Protein AF-A0A1E5L217-F1 (afdb_monomer)

Mean predicted aligned error: 4.2 Å

Radius of gyration: 14.51 Å; Cα contacts (8 Å, |Δi|>4): 131; chains: 1; bounding box: 34×30×38 Å

Foldseek 3Di:
DLLQQLLVLLQVLLVVLVVCVVVVNPDVVVNQVSLVSNLVSLVVSLVVCVVVVNDDPLLSVLSVLLSVVSVPQDHAPDPVGDDCDPVSNVVSVVLSVLCVVLQRYPPTDGDPDSVSSSVSSVSSSPPD

Secondary structure (DSSP, 8-state):
-HHHHHHHHHHHHHHHHHHHHHTTTS-THHHHHHHHHHHHHHHHHHHHHHHTT-S-HHHHHHHHHHHHHHTTS----SSSPPPP-HHHHHHHHHHHHHHHHTT-STTSPPP-SHHHHHHHHHHHHH--

Structure (mmCIF, N/CA/C/O backbone):
data_AF-A0A1E5L217-F1
#
_entry.id   AF-A0A1E5L217-F1
#
loop_
_atom_site.group_PDB
_atom_site.id
_atom_site.type_symbol
_atom_site.label_atom_id
_atom_site.label_alt_id
_atom_site.label_comp_id
_atom_site.label_asym_id
_atom_site.label_entity_id
_atom_site.label_seq_id
_atom_site.pdbx_PDB_ins_code
_atom_site.Cartn_x
_atom_site.Cartn_y
_atom_site.Cartn_z
_atom_site.occupancy
_atom_site.B_iso_or_equiv
_atom_site.auth_seq_id
_atom_site.auth_comp_id
_atom_site.auth_asym_id
_atom_site.auth_atom_id
_atom_site.pdbx_PDB_model_num
ATOM 1 N N . MET A 1 1 ? -16.710 4.720 3.978 1.00 71.88 1 MET A N 1
ATOM 2 C CA . MET A 1 1 ? -16.122 5.874 3.260 1.00 71.88 1 MET A CA 1
ATOM 3 C C . MET A 1 1 ? -14.606 5.923 3.445 1.00 71.88 1 MET A C 1
ATOM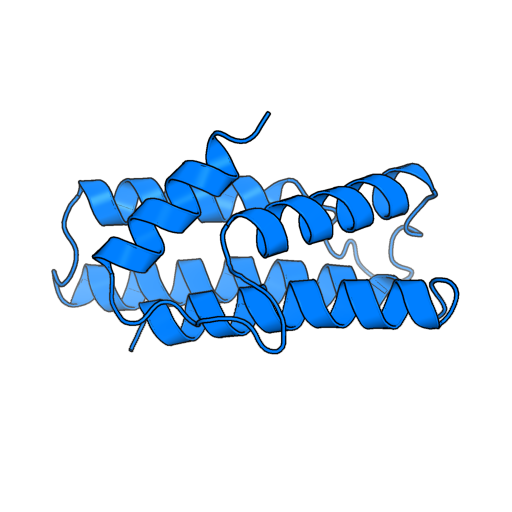 5 O O . MET A 1 1 ? -13.920 5.777 2.448 1.00 71.88 1 MET A O 1
ATOM 9 N N . GLY A 1 2 ? -14.071 6.016 4.674 1.00 86.81 2 GLY A N 1
ATOM 10 C CA . GLY A 1 2 ? -12.612 6.012 4.922 1.00 86.81 2 GLY A CA 1
ATOM 11 C C . GLY A 1 2 ? -11.873 4.764 4.414 1.00 86.81 2 GLY A C 1
ATOM 12 O O . GLY A 1 2 ? -10.926 4.880 3.646 1.00 86.81 2 GLY A O 1
ATOM 13 N N . PHE A 1 3 ? -12.373 3.561 4.724 1.00 90.06 3 PHE A N 1
ATOM 14 C CA . PHE A 1 3 ? -11.738 2.317 4.262 1.00 90.06 3 PHE A CA 1
ATOM 15 C C . PHE A 1 3 ? -11.630 2.188 2.729 1.00 90.06 3 PHE A C 1
ATOM 17 O O . PHE A 1 3 ? -10.673 1.606 2.217 1.00 90.06 3 PHE A O 1
ATOM 24 N N . GLN A 1 4 ? -12.587 2.756 1.985 1.00 91.56 4 GLN A N 1
ATOM 25 C CA . GLN A 1 4 ? -12.571 2.755 0.518 1.00 91.56 4 GLN A CA 1
ATOM 26 C C . GLN A 1 4 ? -11.489 3.687 -0.018 1.00 91.56 4 GLN A C 1
ATOM 28 O O . GLN A 1 4 ? -10.831 3.339 -0.992 1.00 91.56 4 GLN A O 1
ATOM 33 N N . LEU A 1 5 ? -11.292 4.848 0.617 1.00 93.81 5 LEU A N 1
ATOM 34 C CA . LEU A 1 5 ? -10.241 5.790 0.242 1.00 93.81 5 LEU A CA 1
ATOM 35 C C . LEU A 1 5 ? -8.863 5.126 0.368 1.00 93.81 5 LEU A C 1
ATOM 37 O O . LEU A 1 5 ? -8.121 5.092 -0.608 1.00 93.81 5 LEU A O 1
ATOM 41 N N . ILE A 1 6 ? -8.589 4.506 1.520 1.00 95.56 6 ILE A N 1
ATOM 42 C CA . ILE A 1 6 ? -7.332 3.785 1.771 1.00 95.56 6 ILE A CA 1
ATOM 43 C C . ILE A 1 6 ? -7.149 2.642 0.764 1.00 95.56 6 ILE A C 1
ATOM 45 O O . ILE A 1 6 ? -6.122 2.557 0.094 1.00 95.56 6 ILE A O 1
ATOM 49 N N . SER A 1 7 ? -8.165 1.786 0.606 1.00 94.44 7 SER A N 1
ATOM 50 C CA . SER A 1 7 ? -8.087 0.634 -0.306 1.00 94.44 7 SER A CA 1
ATOM 51 C C . SER A 1 7 ? -7.843 1.063 -1.754 1.00 94.44 7 SER A C 1
ATOM 53 O O . SER A 1 7 ? -7.058 0.436 -2.462 1.00 94.44 7 SER A O 1
ATOM 55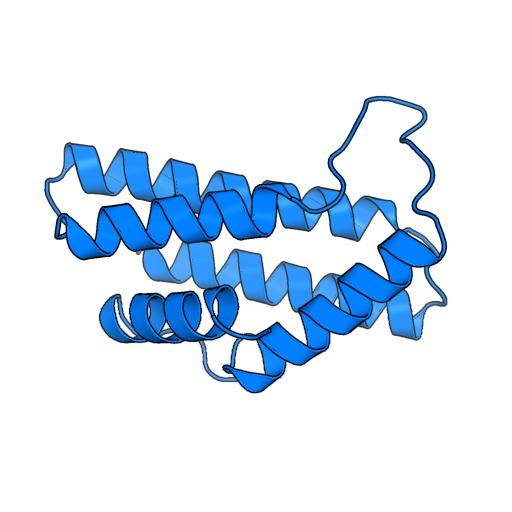 N N . ASN A 1 8 ? -8.483 2.148 -2.197 1.00 94.06 8 ASN A N 1
ATOM 56 C CA . ASN A 1 8 ? -8.299 2.680 -3.543 1.00 94.06 8 ASN A CA 1
ATOM 57 C C . ASN A 1 8 ? -6.884 3.222 -3.753 1.00 94.06 8 ASN A C 1
ATOM 59 O O . ASN A 1 8 ? -6.296 2.930 -4.793 1.00 94.06 8 ASN A O 1
ATOM 63 N N . SER A 1 9 ? -6.323 3.963 -2.792 1.00 96.31 9 SER A N 1
ATOM 64 C CA . SER A 1 9 ? -4.939 4.443 -2.887 1.00 96.31 9 SER A CA 1
ATOM 65 C C . SER A 1 9 ? -3.944 3.281 -2.958 1.00 96.31 9 SER A C 1
ATOM 67 O O . SER A 1 9 ? -3.056 3.290 -3.808 1.00 96.31 9 SER A O 1
ATOM 69 N N . ILE A 1 10 ? -4.134 2.230 -2.149 1.00 96.81 10 ILE A N 1
ATOM 70 C CA . ILE A 1 10 ? -3.265 1.038 -2.168 1.00 96.81 10 ILE A CA 1
ATOM 71 C C . ILE A 1 10 ? -3.351 0.310 -3.518 1.00 96.81 10 ILE A C 1
ATOM 73 O O . ILE A 1 10 ? -2.333 -0.098 -4.075 1.00 96.81 10 ILE A O 1
ATOM 77 N N . ILE A 1 11 ? -4.554 0.168 -4.080 1.00 95.81 11 ILE A N 1
ATOM 78 C CA . ILE A 1 11 ? -4.750 -0.484 -5.383 1.00 95.81 11 ILE A CA 1
ATOM 79 C C . ILE A 1 11 ? -4.149 0.348 -6.520 1.00 95.81 11 ILE A C 1
ATOM 81 O O . ILE A 1 11 ? -3.573 -0.215 -7.451 1.00 95.81 11 ILE A O 1
ATOM 85 N N . GLN A 1 12 ? -4.234 1.679 -6.446 1.00 96.38 12 GLN A N 1
ATOM 86 C CA . GLN A 1 12 ? -3.544 2.549 -7.397 1.00 96.38 12 GLN A CA 1
ATOM 87 C C . GLN A 1 12 ? -2.023 2.402 -7.291 1.00 96.38 12 GLN A C 1
ATOM 89 O O . GLN A 1 12 ? -1.365 2.341 -8.324 1.00 96.38 12 GLN A O 1
ATOM 94 N N . LEU A 1 13 ? -1.467 2.291 -6.081 1.00 97.12 13 LEU A N 1
ATOM 95 C CA . LEU A 1 13 ? -0.041 2.029 -5.878 1.00 97.12 13 LEU A CA 1
ATOM 96 C C . LEU A 1 13 ? 0.386 0.690 -6.501 1.00 97.12 13 LEU A C 1
ATOM 98 O O . LEU A 1 13 ? 1.311 0.670 -7.312 1.00 97.12 13 LEU A O 1
ATOM 102 N N . GLU A 1 14 ? -0.311 -0.412 -6.197 1.00 97.06 14 GLU A N 1
ATOM 103 C CA . GLU A 1 14 ? -0.051 -1.735 -6.803 1.00 97.06 14 GLU A CA 1
ATOM 104 C C . GLU A 1 14 ? -0.069 -1.665 -8.332 1.00 97.06 14 GLU A C 1
ATOM 106 O O . GLU A 1 14 ? 0.800 -2.218 -9.016 1.00 97.06 14 GLU A O 1
ATOM 111 N N . GLY A 1 15 ? -1.046 -0.933 -8.855 1.00 96.88 15 GLY A N 1
ATOM 112 C CA . GLY A 1 15 ? -1.235 -0.721 -10.269 1.00 96.88 15 GLY A CA 1
ATOM 113 C C . GLY A 1 15 ? -0.133 0.090 -10.943 1.00 96.88 15 GLY A C 1
ATOM 114 O O . GLY A 1 15 ? 0.318 -0.266 -12.032 1.00 96.88 15 GLY A O 1
ATOM 115 N N . THR A 1 16 ? 0.338 1.152 -10.294 1.00 97.00 16 THR A N 1
ATOM 116 C CA . THR A 1 16 ? 1.458 1.962 -10.783 1.00 97.00 16 THR A CA 1
ATOM 117 C C . THR A 1 16 ? 2.755 1.164 -10.780 1.00 97.00 16 THR A C 1
ATOM 119 O O . THR A 1 16 ? 3.508 1.242 -11.749 1.00 97.00 16 THR A O 1
ATOM 122 N N . VAL A 1 17 ? 2.994 0.329 -9.760 1.00 97.12 17 VAL A N 1
ATOM 123 C CA . VAL A 1 17 ? 4.150 -0.581 -9.761 1.00 97.12 17 VAL A CA 1
ATOM 124 C C . VAL A 1 17 ? 4.064 -1.560 -10.931 1.00 97.12 17 VAL A C 1
ATOM 126 O O . VAL A 1 17 ? 5.047 -1.740 -11.644 1.00 97.12 17 VAL A O 1
ATOM 129 N N . MET A 1 18 ? 2.892 -2.158 -11.180 1.00 97.25 18 MET A N 1
ATOM 130 C CA . MET A 1 18 ? 2.686 -3.032 -12.344 1.00 97.25 18 MET A CA 1
ATOM 131 C C . MET A 1 18 ? 3.014 -2.310 -13.656 1.00 97.25 18 MET A C 1
ATOM 133 O O . MET A 1 18 ? 3.768 -2.828 -14.473 1.00 97.25 18 MET A O 1
ATOM 137 N N . PHE A 1 19 ? 2.500 -1.090 -13.825 1.00 97.06 19 PHE A N 1
ATOM 138 C CA . PHE A 1 19 ? 2.761 -0.285 -15.011 1.00 97.06 19 PHE A CA 1
ATOM 139 C C . PHE A 1 19 ? 4.254 0.023 -15.188 1.00 97.06 19 PHE A C 1
ATOM 141 O O . PHE A 1 19 ? 4.758 -0.065 -16.306 1.00 97.06 19 PHE A O 1
ATOM 148 N N . GLN A 1 20 ? 4.979 0.351 -14.113 1.00 96.12 20 GLN A N 1
ATOM 149 C CA . GLN A 1 20 ? 6.423 0.579 -14.196 1.00 96.12 20 GLN A CA 1
ATOM 150 C C . GLN A 1 20 ? 7.186 -0.697 -14.559 1.00 96.12 20 GLN A C 1
ATOM 152 O O . GLN A 1 20 ? 8.073 -0.628 -15.404 1.00 96.12 20 GLN A O 1
ATOM 157 N N . ILE A 1 21 ? 6.813 -1.859 -14.013 1.00 96.12 21 ILE A N 1
ATOM 158 C CA . ILE A 1 21 ? 7.409 -3.149 -14.403 1.00 96.12 21 ILE A CA 1
ATOM 159 C C . ILE A 1 21 ? 7.241 -3.384 -15.912 1.00 96.12 21 ILE A C 1
ATOM 161 O O . ILE A 1 21 ? 8.226 -3.646 -16.601 1.00 96.12 21 ILE A O 1
ATOM 165 N N . ASP A 1 22 ? 6.024 -3.220 -16.439 1.00 97.50 22 ASP A N 1
ATOM 166 C CA . ASP A 1 22 ? 5.717 -3.454 -17.858 1.00 97.50 22 ASP A CA 1
ATOM 167 C C . ASP A 1 22 ? 6.418 -2.456 -18.802 1.00 97.50 22 ASP A C 1
ATOM 169 O O . ASP A 1 22 ? 6.600 -2.734 -19.988 1.00 97.50 22 ASP A O 1
ATOM 173 N N . ASN A 1 23 ? 6.834 -1.298 -18.279 1.00 96.94 23 ASN A N 1
ATOM 174 C CA . ASN A 1 23 ? 7.480 -0.219 -19.030 1.00 96.94 23 ASN A CA 1
ATOM 175 C C . ASN A 1 23 ? 8.951 -0.003 -18.633 1.00 96.94 23 ASN A C 1
ATOM 177 O O . ASN A 1 23 ? 9.488 1.083 -18.855 1.00 96.94 23 ASN A O 1
ATOM 181 N N . ASN A 1 24 ? 9.612 -1.018 -18.064 1.00 94.75 24 ASN A N 1
ATOM 182 C CA . ASN A 1 24 ? 11.028 -0.976 -17.671 1.00 94.75 24 ASN A CA 1
ATOM 183 C C . ASN A 1 24 ? 11.391 0.242 -16.800 1.00 94.75 24 ASN A C 1
ATOM 185 O O . ASN A 1 24 ? 12.419 0.880 -17.017 1.00 94.75 24 ASN A O 1
ATOM 189 N N . TRP A 1 25 ? 10.530 0.578 -15.838 1.00 92.81 25 TRP A N 1
ATOM 190 C CA . TRP A 1 25 ? 10.739 1.658 -14.872 1.00 92.81 25 TRP A CA 1
ATOM 191 C C . TRP A 1 25 ? 11.014 3.021 -15.526 1.00 92.81 25 TRP A C 1
ATOM 193 O O . TRP A 1 25 ? 11.851 3.791 -15.067 1.00 92.81 25 TRP A O 1
ATOM 203 N N . PHE A 1 26 ? 10.294 3.340 -16.608 1.00 90.94 26 PHE A N 1
ATOM 204 C CA . PHE A 1 26 ? 10.456 4.597 -17.347 1.00 90.94 26 PHE A CA 1
ATOM 205 C C . PHE A 1 26 ? 10.203 5.862 -16.502 1.00 90.94 26 PHE A C 1
ATOM 207 O O . PHE A 1 26 ? 10.824 6.896 -16.745 1.00 90.94 26 PHE A O 1
ATOM 214 N N . ASN A 1 27 ? 9.295 5.807 -15.520 1.00 89.81 27 ASN A N 1
ATOM 215 C CA . ASN A 1 27 ? 9.037 6.912 -14.591 1.00 89.81 27 ASN A CA 1
ATOM 216 C C . ASN A 1 27 ? 8.865 6.405 -13.144 1.00 89.81 27 ASN A C 1
ATOM 218 O O . ASN A 1 27 ? 7.737 6.353 -12.634 1.00 89.81 27 ASN A O 1
ATOM 222 N N . PRO A 1 28 ? 9.965 6.063 -12.453 1.00 88.56 28 PRO A N 1
ATOM 223 C CA . PRO A 1 28 ? 9.916 5.481 -11.114 1.00 88.56 28 PRO A CA 1
ATOM 224 C C . PRO A 1 28 ? 9.278 6.419 -10.079 1.00 88.56 28 PRO A C 1
ATOM 226 O O . PRO A 1 28 ? 8.576 5.964 -9.181 1.00 88.56 28 PRO A O 1
ATOM 229 N N . ASN A 1 29 ? 9.437 7.737 -10.252 1.00 88.25 29 ASN A N 1
ATOM 230 C CA . ASN A 1 29 ? 8.889 8.754 -9.347 1.00 88.25 29 ASN A CA 1
ATOM 231 C C . ASN A 1 29 ? 7.364 8.665 -9.189 1.00 88.25 29 ASN A C 1
ATOM 233 O O . ASN A 1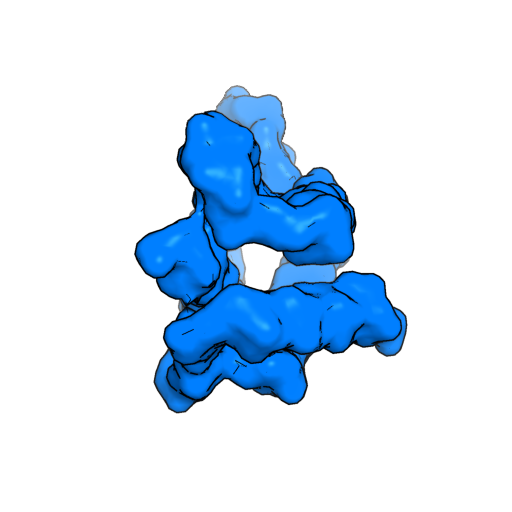 29 ? 6.849 8.968 -8.119 1.00 88.25 29 ASN A O 1
ATOM 237 N N . SER A 1 30 ? 6.646 8.179 -10.207 1.00 92.31 30 SER A N 1
ATOM 238 C CA . SER A 1 30 ? 5.195 7.960 -10.109 1.00 92.31 30 SER A CA 1
ATOM 239 C C . SER A 1 30 ? 4.800 6.948 -9.022 1.00 92.31 30 SER A C 1
ATOM 241 O O . SER A 1 30 ? 3.702 7.027 -8.475 1.00 92.31 30 SER A O 1
ATOM 243 N N . VAL A 1 31 ? 5.682 6.001 -8.679 1.00 94.50 31 VAL A N 1
ATOM 244 C CA . VAL A 1 31 ? 5.455 5.048 -7.581 1.00 94.50 31 VAL A CA 1
ATOM 245 C C . VAL A 1 31 ? 5.593 5.751 -6.234 1.00 94.50 31 VAL A C 1
ATOM 247 O O . VAL A 1 31 ? 4.759 5.536 -5.360 1.00 94.50 31 VAL A O 1
ATOM 250 N N . ILE A 1 32 ? 6.591 6.628 -6.086 1.00 92.88 32 ILE A N 1
ATOM 251 C CA . ILE A 1 32 ? 6.795 7.433 -4.872 1.00 92.88 32 ILE A CA 1
ATOM 252 C C . ILE A 1 32 ? 5.576 8.318 -4.605 1.00 92.88 32 ILE A C 1
ATOM 254 O O . ILE A 1 32 ? 5.043 8.293 -3.500 1.00 92.88 32 ILE A O 1
ATOM 258 N N . GLU A 1 33 ? 5.084 9.027 -5.626 1.00 92.88 33 GLU A N 1
ATOM 259 C CA . GLU A 1 33 ? 3.861 9.838 -5.518 1.00 92.88 33 GLU A CA 1
ATOM 260 C C . GLU A 1 33 ? 2.683 8.999 -4.994 1.00 92.88 33 GLU A C 1
ATOM 262 O O . GLU A 1 33 ? 1.936 9.421 -4.117 1.00 92.88 33 GLU A O 1
ATOM 267 N N . LYS A 1 34 ? 2.548 7.752 -5.461 1.00 95.81 34 LYS A N 1
ATOM 268 C CA . LYS A 1 34 ? 1.471 6.859 -5.015 1.00 95.81 34 LYS A CA 1
ATOM 269 C C . LYS A 1 34 ? 1.660 6.301 -3.608 1.00 95.81 34 LYS A C 1
ATOM 271 O O . LYS A 1 34 ? 0.666 6.007 -2.948 1.00 95.81 34 LYS A O 1
ATOM 276 N N . VAL A 1 35 ? 2.893 6.153 -3.129 1.00 95.88 35 VAL A N 1
ATOM 277 C CA . VAL A 1 35 ? 3.151 5.845 -1.714 1.00 95.88 35 VAL A CA 1
ATOM 278 C C . VAL A 1 35 ? 2.680 7.002 -0.839 1.00 95.88 35 VAL A C 1
ATOM 280 O O . VAL A 1 35 ? 2.023 6.770 0.177 1.00 95.88 35 VAL A O 1
ATOM 283 N N . GLU A 1 36 ? 2.972 8.239 -1.243 1.00 94.31 36 GLU A N 1
ATOM 284 C CA . GLU A 1 36 ? 2.526 9.438 -0.530 1.00 94.31 36 GLU A CA 1
ATOM 285 C C . GLU A 1 36 ? 0.996 9.530 -0.501 1.00 94.31 36 GLU A C 1
ATOM 287 O O . GLU A 1 36 ? 0.435 9.703 0.581 1.00 94.31 36 GLU A O 1
ATOM 292 N N . ASP A 1 37 ? 0.321 9.261 -1.625 1.00 96.19 37 ASP A N 1
ATOM 293 C CA . ASP A 1 37 ? -1.147 9.188 -1.694 1.00 96.19 37 ASP A CA 1
ATOM 294 C C . ASP A 1 37 ? -1.736 8.155 -0.709 1.00 96.19 37 ASP A C 1
ATOM 296 O O . ASP A 1 37 ? -2.797 8.375 -0.114 1.00 96.19 37 ASP A O 1
ATOM 300 N N . VAL A 1 38 ? -1.080 6.998 -0.528 1.00 97.19 38 VAL A N 1
ATOM 301 C CA . VAL A 1 38 ? -1.518 5.988 0.452 1.00 97.19 38 VAL A CA 1
ATOM 302 C C . VAL A 1 38 ? -1.378 6.531 1.868 1.00 97.19 38 VAL A C 1
ATOM 304 O O . VAL A 1 38 ? -2.339 6.486 2.636 1.00 97.19 38 VAL A O 1
ATOM 307 N N . VAL A 1 39 ? -0.211 7.067 2.214 1.00 97.38 39 VAL A N 1
ATOM 308 C CA . VAL A 1 39 ? 0.050 7.610 3.552 1.00 97.38 39 VAL A CA 1
ATOM 309 C C . VAL A 1 39 ? -0.915 8.758 3.874 1.00 97.38 39 VAL A C 1
ATOM 311 O O . VAL A 1 39 ? -1.525 8.767 4.944 1.00 97.38 39 VAL A O 1
ATOM 314 N N . GLU A 1 40 ? -1.128 9.680 2.936 1.00 96.25 40 GLU A N 1
ATOM 315 C CA . GLU A 1 40 ? -2.079 10.784 3.080 1.00 96.25 40 GLU A CA 1
ATOM 316 C C . GLU A 1 40 ? -3.515 10.272 3.258 1.00 96.25 40 GLU A C 1
ATOM 318 O O . GLU A 1 40 ? -4.222 10.718 4.163 1.00 96.25 40 GLU A O 1
ATOM 323 N N . SER A 1 41 ? -3.940 9.281 2.466 1.00 96.94 41 SER A N 1
ATOM 324 C CA . SER A 1 41 ? -5.284 8.703 2.588 1.00 96.94 41 SER A CA 1
ATOM 325 C C . SER A 1 41 ? -5.560 8.107 3.970 1.00 96.94 41 SER A C 1
ATOM 327 O O . SER A 1 41 ? -6.681 8.220 4.480 1.00 96.94 41 SER A O 1
ATOM 329 N N . ILE A 1 42 ? -4.542 7.504 4.593 1.00 97.25 42 ILE A 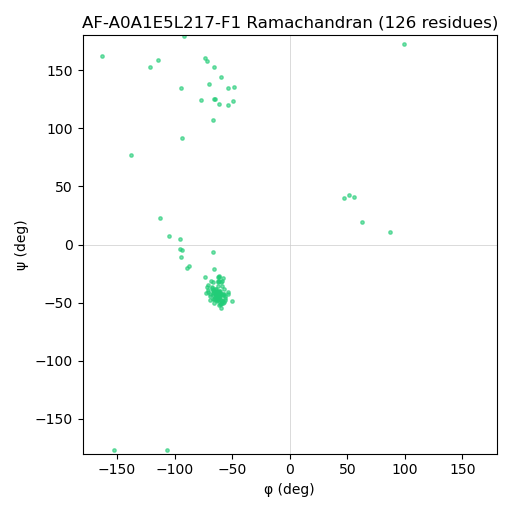N 1
ATOM 330 C CA . ILE A 1 42 ? -4.630 6.948 5.942 1.00 97.25 42 ILE A CA 1
ATOM 331 C C . ILE A 1 42 ? -4.760 8.082 6.960 1.00 97.25 42 ILE A C 1
ATOM 333 O O . ILE A 1 42 ? -5.683 8.045 7.772 1.00 97.25 42 ILE A O 1
ATOM 337 N N . TYR A 1 43 ? -3.922 9.119 6.876 1.00 96.12 43 TYR A N 1
ATOM 338 C CA . TYR A 1 43 ? -3.991 10.259 7.796 1.00 96.12 43 TYR A CA 1
ATOM 339 C C . TYR A 1 43 ? -5.305 11.036 7.695 1.00 96.12 43 TYR A C 1
ATOM 341 O O . TYR A 1 43 ? -5.926 11.313 8.721 1.00 96.12 43 TYR A O 1
ATOM 349 N N . ILE A 1 44 ? -5.775 11.332 6.478 1.00 95.50 44 ILE A N 1
ATOM 350 C CA . ILE A 1 44 ? -7.085 11.963 6.253 1.00 95.50 44 ILE A CA 1
ATOM 351 C C . ILE A 1 44 ? -8.181 11.114 6.895 1.00 95.50 44 ILE A C 1
ATOM 353 O O . ILE A 1 44 ? -9.076 11.627 7.569 1.00 95.50 44 ILE A O 1
ATOM 357 N N . THR A 1 45 ? -8.109 9.799 6.696 1.00 94.75 45 THR A N 1
ATOM 358 C CA . THR A 1 45 ? -9.088 8.876 7.252 1.00 94.75 45 THR A CA 1
ATOM 359 C C . THR A 1 45 ? -9.065 8.896 8.779 1.00 94.75 45 THR A C 1
ATOM 361 O O . THR A 1 45 ? -10.129 9.070 9.366 1.00 94.75 45 THR A O 1
ATOM 364 N N . GLN A 1 46 ? -7.888 8.810 9.408 1.00 93.38 46 GLN A N 1
ATOM 365 C CA . GLN A 1 46 ? -7.722 8.903 10.863 1.00 93.38 46 GLN A CA 1
ATOM 366 C C . GLN A 1 46 ? -8.260 10.226 11.423 1.00 93.38 46 GLN A C 1
ATOM 368 O O . GLN A 1 46 ? -8.969 10.224 12.429 1.00 93.38 46 GLN A O 1
ATOM 373 N N . GLU A 1 47 ? -7.978 11.357 10.768 1.00 93.38 47 GLU A N 1
ATOM 374 C CA . GLU A 1 47 ? -8.468 12.668 11.204 1.00 93.38 47 GLU A CA 1
ATOM 375 C C . GLU A 1 47 ? -10.002 12.730 11.175 1.00 93.38 47 GLU A C 1
ATOM 377 O O . GLU A 1 47 ? -10.638 13.177 12.136 1.00 93.38 47 GLU A O 1
ATOM 382 N N . VAL A 1 48 ? -10.614 12.271 10.080 1.00 92.00 48 VAL A N 1
ATOM 383 C CA . VAL A 1 48 ? -12.072 12.283 9.916 1.00 92.00 48 VAL A CA 1
ATOM 384 C C . VAL A 1 48 ? -12.738 11.322 10.898 1.00 92.00 48 VAL A C 1
ATOM 386 O O . VAL A 1 48 ? -13.704 11.701 11.560 1.00 92.00 48 VAL A O 1
ATOM 389 N N . THR A 1 49 ? -12.243 10.090 11.025 1.00 89.75 49 THR A N 1
ATOM 390 C CA . THR A 1 49 ? -12.849 9.094 11.917 1.00 89.75 49 THR A CA 1
ATOM 391 C C . THR A 1 49 ? -12.636 9.418 13.387 1.00 89.75 49 THR A C 1
ATOM 393 O O . THR A 1 49 ? -13.552 9.187 14.175 1.00 89.75 49 THR A O 1
ATOM 396 N N . GLY A 1 50 ? -11.491 10.003 13.749 1.00 87.06 50 GLY A N 1
ATOM 397 C CA . GLY A 1 50 ? -11.193 10.438 15.113 1.00 87.06 50 GLY A CA 1
ATOM 398 C C . GLY A 1 50 ? -12.129 11.555 15.576 1.00 87.06 50 GLY A C 1
ATOM 399 O O . GLY A 1 50 ? -12.698 11.475 16.662 1.00 87.06 50 GLY A O 1
ATOM 400 N N . LYS A 1 51 ? -12.401 12.553 14.718 1.00 89.00 51 LYS A N 1
ATOM 401 C CA . LYS A 1 51 ? -13.394 13.614 15.003 1.00 89.00 51 LYS A CA 1
ATOM 402 C C . LYS A 1 51 ? -14.817 13.079 15.178 1.00 89.00 51 LYS A C 1
ATOM 404 O O . LYS A 1 51 ? -15.626 13.705 15.858 1.00 89.00 51 LYS A O 1
ATOM 409 N N . LEU A 1 52 ? -15.133 11.957 14.534 1.00 89.69 52 LEU A N 1
ATOM 410 C CA . LEU A 1 52 ? -16.454 11.331 14.568 1.00 89.69 52 LEU A CA 1
ATOM 411 C C . LEU A 1 52 ? -16.573 10.218 15.619 1.00 89.69 52 LEU A C 1
ATOM 413 O O . LEU A 1 52 ? -17.661 9.665 15.761 1.00 89.69 52 LEU A O 1
ATOM 417 N N . HIS A 1 53 ? -15.487 9.874 16.324 1.00 85.44 53 HIS A N 1
ATOM 418 C CA . HIS A 1 53 ? -15.401 8.692 17.193 1.00 85.44 53 HIS A CA 1
ATOM 419 C C . HIS A 1 53 ? -15.928 7.416 16.506 1.00 85.44 53 HIS A C 1
ATOM 421 O O . HIS A 1 53 ? -16.657 6.621 17.096 1.00 85.44 53 HIS A O 1
ATOM 427 N N . ALA A 1 54 ? -15.605 7.264 15.217 1.00 85.75 54 ALA A N 1
ATOM 428 C CA . ALA A 1 54 ? -16.192 6.251 14.340 1.00 85.75 54 ALA A CA 1
ATOM 429 C C . ALA A 1 54 ? -15.380 4.947 14.251 1.00 85.75 54 ALA A C 1
ATOM 431 O O . ALA A 1 54 ? -15.819 4.012 13.582 1.00 85.75 54 ALA A O 1
ATOM 432 N N . LEU A 1 55 ? -14.203 4.901 14.878 1.00 86.88 55 LEU A N 1
ATOM 433 C CA . LEU A 1 55 ? -13.305 3.749 14.902 1.00 86.88 55 LEU A CA 1
ATOM 434 C C . LEU A 1 55 ? -13.041 3.295 16.335 1.00 86.88 55 LEU A C 1
ATOM 436 O O . LEU A 1 55 ? -13.106 4.089 17.275 1.00 86.88 55 LEU A O 1
ATOM 440 N N . SER A 1 56 ? -12.742 2.006 16.490 1.00 89.81 56 SER A N 1
ATOM 441 C CA . SER A 1 56 ? -12.205 1.485 17.742 1.00 89.81 56 SER A CA 1
ATOM 442 C C . SER A 1 56 ? -10.739 1.902 17.911 1.00 89.81 56 SER A C 1
ATOM 444 O O . SER A 1 56 ? -10.054 2.210 16.937 1.00 89.81 56 SER A O 1
ATOM 446 N N . SER A 1 57 ? -10.221 1.865 19.142 1.00 89.81 57 SER A N 1
ATOM 447 C CA . SER A 1 57 ? -8.790 2.108 19.387 1.00 89.81 57 SER A CA 1
ATOM 448 C C . SER A 1 57 ? -7.887 1.088 18.683 1.00 89.81 57 SER A C 1
ATOM 450 O O . SER A 1 57 ? -6.758 1.415 18.333 1.00 89.81 57 SER A O 1
ATOM 452 N N . GLU A 1 58 ? -8.383 -0.131 18.455 1.00 90.88 58 GLU A N 1
ATOM 453 C CA . GLU A 1 58 ? -7.661 -1.166 17.710 1.00 90.88 58 GLU A CA 1
ATOM 454 C C . GLU A 1 58 ? -7.555 -0.805 16.223 1.00 90.88 58 GLU A C 1
ATOM 456 O O . GLU A 1 58 ? -6.468 -0.870 15.651 1.00 90.88 58 GLU A O 1
ATOM 461 N N . ASP A 1 59 ? -8.648 -0.338 15.611 1.00 91.31 59 ASP A N 1
ATOM 462 C CA . ASP A 1 59 ? -8.632 0.129 14.221 1.00 91.31 59 ASP A CA 1
ATOM 463 C C . ASP A 1 59 ? -7.703 1.340 14.049 1.00 91.31 59 ASP A C 1
ATOM 465 O O . ASP A 1 59 ? -6.938 1.409 13.087 1.00 91.31 59 ASP A O 1
ATOM 469 N N . GLU A 1 60 ? -7.719 2.285 14.995 1.00 92.38 60 GLU A N 1
ATOM 470 C CA . GLU A 1 60 ? -6.813 3.440 14.984 1.00 92.38 60 GLU A CA 1
ATOM 471 C C . GLU A 1 60 ? -5.337 3.019 15.052 1.00 92.38 60 GLU A C 1
ATOM 473 O O . GLU A 1 60 ? -4.508 3.554 14.306 1.00 92.38 60 GLU A O 1
ATOM 478 N N . GLU A 1 61 ? -5.011 2.037 15.898 1.00 94.94 61 GLU A N 1
ATOM 479 C CA . GLU A 1 61 ? -3.660 1.483 16.012 1.00 94.94 61 GLU A CA 1
ATOM 480 C C . GLU A 1 61 ? -3.225 0.786 14.716 1.00 94.94 61 GLU A C 1
ATOM 482 O O . GLU A 1 61 ? -2.086 0.954 14.270 1.00 94.94 61 GLU A O 1
ATOM 487 N N . VAL A 1 62 ? -4.124 0.036 14.074 1.00 96.00 62 VAL A N 1
ATOM 488 C CA . VAL A 1 62 ? -3.834 -0.634 12.799 1.00 96.00 62 VAL A CA 1
ATOM 489 C C . VAL A 1 62 ? -3.594 0.382 11.687 1.00 96.00 62 VAL A C 1
ATOM 491 O O . VAL A 1 62 ? -2.629 0.235 10.937 1.00 96.00 62 VAL A O 1
ATOM 494 N N . LEU A 1 63 ? -4.391 1.452 11.613 1.00 95.94 63 LEU A N 1
ATOM 495 C CA . LEU A 1 63 ? -4.152 2.539 10.662 1.00 95.94 63 LEU A CA 1
ATOM 496 C C . LEU A 1 63 ? -2.804 3.226 10.902 1.00 95.94 63 LEU A C 1
ATOM 498 O O . LEU A 1 63 ? -2.087 3.505 9.944 1.00 95.94 63 LEU A O 1
ATOM 502 N N . HIS A 1 64 ? -2.417 3.444 12.161 1.00 96.00 64 HIS A N 1
ATOM 503 C CA . HIS A 1 64 ? -1.115 4.024 12.484 1.00 96.00 64 HIS A CA 1
ATOM 504 C C . HIS A 1 64 ? 0.038 3.124 12.016 1.00 96.00 64 HIS A C 1
ATOM 506 O O . HIS A 1 64 ? 0.930 3.577 11.301 1.00 96.00 64 HIS A O 1
ATOM 512 N N . LYS A 1 65 ? -0.026 1.823 12.322 1.00 97.44 65 LYS A N 1
ATOM 513 C CA .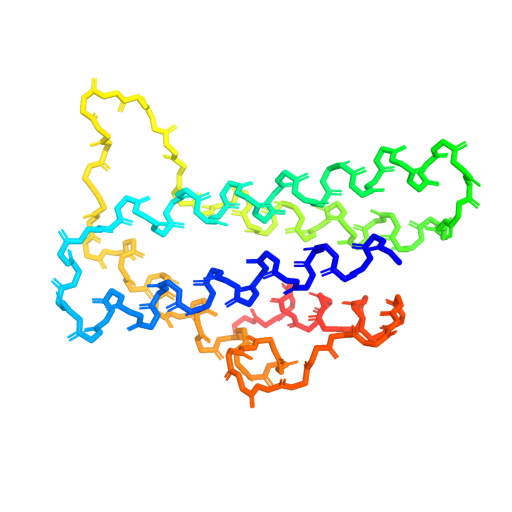 LYS A 1 65 ? 0.974 0.845 11.862 1.00 97.44 65 LYS A CA 1
ATOM 514 C C . LYS A 1 65 ? 1.023 0.732 10.338 1.00 97.44 65 LYS A C 1
ATOM 516 O O . LYS A 1 65 ? 2.098 0.529 9.777 1.00 97.44 65 LYS A O 1
ATOM 521 N N . LEU A 1 66 ? -0.120 0.856 9.667 1.00 97.25 66 LEU A N 1
ATOM 522 C CA . LEU A 1 66 ? -0.195 0.825 8.209 1.00 97.25 66 LEU A CA 1
ATOM 523 C C . LEU A 1 66 ? 0.451 2.072 7.588 1.00 97.25 66 LEU A C 1
ATOM 525 O O . LEU A 1 66 ? 1.216 1.945 6.632 1.00 97.25 66 LEU A O 1
ATOM 529 N N . ALA A 1 67 ? 0.208 3.260 8.152 1.00 96.75 67 ALA A N 1
ATOM 530 C CA . ALA A 1 67 ? 0.882 4.489 7.733 1.00 96.75 67 ALA A CA 1
ATOM 531 C C . ALA A 1 67 ? 2.402 4.383 7.924 1.00 96.75 67 ALA A C 1
ATOM 533 O O . ALA A 1 67 ? 3.158 4.739 7.022 1.00 96.75 67 ALA A O 1
ATOM 534 N N . ASP A 1 68 ? 2.851 3.824 9.050 1.00 96.50 68 ASP A N 1
ATOM 535 C CA . ASP A 1 68 ? 4.268 3.570 9.313 1.00 96.50 68 ASP A CA 1
ATOM 536 C C . ASP A 1 68 ? 4.876 2.559 8.338 1.00 96.50 68 ASP A C 1
ATOM 538 O O . ASP A 1 68 ? 6.024 2.719 7.926 1.00 96.50 68 ASP A O 1
ATOM 542 N N . TYR A 1 69 ? 4.130 1.515 7.964 1.00 96.88 69 TYR A N 1
ATOM 543 C CA . TYR A 1 69 ? 4.566 0.524 6.982 1.00 96.88 69 TYR A CA 1
ATOM 544 C C . TYR A 1 69 ? 4.849 1.183 5.628 1.00 96.88 69 TYR A C 1
ATOM 546 O O . TYR A 1 69 ? 5.965 1.079 5.117 1.00 96.88 69 TYR A O 1
ATOM 554 N N . PHE A 1 70 ? 3.881 1.924 5.079 1.00 96.50 70 PHE A N 1
ATOM 555 C CA . PHE A 1 70 ? 4.068 2.630 3.806 1.00 96.50 70 PHE A CA 1
ATOM 556 C C . PHE A 1 70 ? 5.072 3.783 3.920 1.00 96.50 70 PHE A C 1
ATOM 558 O O . PHE A 1 70 ? 5.830 4.046 2.992 1.00 96.50 70 PHE A O 1
ATOM 565 N N . GLY A 1 71 ? 5.158 4.421 5.087 1.00 93.62 71 GLY A N 1
ATOM 566 C CA . GLY A 1 71 ? 6.084 5.513 5.364 1.00 93.62 71 GLY A CA 1
ATOM 567 C C . GLY A 1 71 ? 7.568 5.128 5.376 1.00 93.62 71 GLY A C 1
ATOM 568 O O . GLY A 1 71 ? 8.397 6.033 5.492 1.00 93.62 71 GLY A O 1
ATOM 569 N N . ARG A 1 72 ? 7.907 3.835 5.272 1.00 92.56 72 ARG A N 1
ATOM 570 C CA . ARG A 1 72 ? 9.287 3.330 5.136 1.00 92.56 72 ARG A CA 1
ATOM 571 C C . ARG A 1 72 ? 9.774 3.262 3.693 1.00 92.56 72 ARG A C 1
ATOM 573 O O . ARG A 1 72 ? 10.979 3.16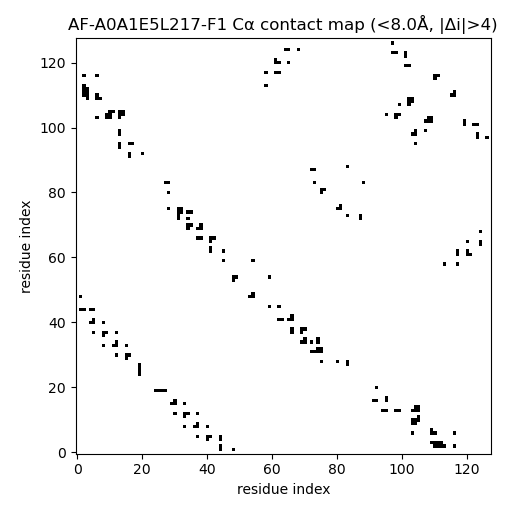5 3.485 1.00 92.56 72 ARG A O 1
ATOM 580 N N . TYR A 1 73 ? 8.866 3.285 2.721 1.00 92.00 73 TYR A N 1
ATOM 581 C CA . TYR A 1 73 ? 9.243 3.299 1.311 1.00 92.00 73 TYR A CA 1
ATOM 582 C C . TYR A 1 73 ? 9.828 4.666 0.922 1.00 92.00 73 TYR A C 1
ATOM 584 O O . TYR A 1 73 ? 9.561 5.660 1.611 1.00 92.00 73 TYR A O 1
ATOM 592 N N . PRO A 1 74 ? 10.627 4.730 -0.161 1.00 88.38 74 PRO A N 1
ATOM 593 C CA . PRO A 1 74 ? 11.182 5.977 -0.674 1.00 88.38 74 PRO A CA 1
ATOM 594 C C . PRO A 1 74 ? 10.125 7.077 -0.804 1.00 88.38 74 PRO A C 1
ATOM 596 O O . PRO A 1 74 ? 9.017 6.840 -1.285 1.00 88.38 74 PRO A O 1
ATOM 599 N N . LYS A 1 75 ? 10.489 8.284 -0.364 1.00 78.81 75 LYS A N 1
ATOM 600 C CA . LYS A 1 75 ? 9.647 9.488 -0.390 1.00 78.81 75 LYS A CA 1
ATOM 601 C C . LYS A 1 75 ? 10.236 10.521 -1.327 1.00 78.81 75 LYS A C 1
ATOM 603 O O . LYS A 1 75 ? 11.442 10.508 -1.584 1.00 78.81 75 LYS A O 1
ATOM 608 N N . TYR A 1 76 ? 9.404 11.446 -1.782 1.00 74.38 76 TYR A N 1
ATOM 609 C CA . TYR A 1 76 ? 9.873 12.543 -2.600 1.00 74.38 76 TYR A CA 1
ATOM 610 C C . TYR A 1 76 ? 10.805 13.446 -1.780 1.00 74.38 76 TYR A C 1
ATOM 612 O O . TYR A 1 76 ? 10.445 13.934 -0.708 1.00 74.38 76 TYR A O 1
ATOM 620 N N . SER A 1 77 ? 12.024 13.674 -2.273 1.00 69.19 77 SER A N 1
ATOM 621 C CA . SER A 1 77 ? 13.054 14.453 -1.567 1.00 69.19 77 SER A CA 1
ATOM 622 C C . SER A 1 77 ? 13.273 15.861 -2.136 1.00 69.19 77 SER A C 1
ATOM 624 O O . SER A 1 77 ? 14.196 16.553 -1.707 1.00 69.19 77 SER A O 1
ATOM 626 N N . GLY A 1 78 ? 12.445 16.309 -3.087 1.00 65.00 78 GLY A N 1
ATOM 627 C CA . GLY A 1 78 ? 12.638 17.566 -3.829 1.00 65.00 78 GLY A CA 1
ATOM 628 C C . GLY A 1 78 ? 13.256 17.349 -5.213 1.00 65.00 78 GLY A C 1
ATOM 629 O O . GLY A 1 78 ? 13.627 16.236 -5.544 1.00 65.00 78 GLY A O 1
ATOM 630 N N . PHE A 1 79 ? 13.348 18.390 -6.051 1.00 56.69 79 PHE A N 1
ATOM 631 C CA . PHE A 1 79 ? 13.882 18.265 -7.418 1.00 56.69 79 PHE A CA 1
ATOM 632 C C . PHE A 1 79 ? 15.393 18.591 -7.493 1.00 56.69 79 PHE A C 1
ATOM 634 O O . PHE A 1 79 ? 15.792 19.645 -6.990 1.00 56.69 79 PHE A O 1
ATOM 641 N N . PRO A 1 80 ? 16.218 17.781 -8.190 1.00 59.25 80 PRO A N 1
ATOM 642 C CA . PRO A 1 80 ? 15.867 16.488 -8.777 1.00 59.25 80 PRO A CA 1
ATOM 643 C C . PRO A 1 80 ? 15.636 15.449 -7.674 1.00 59.25 80 PRO A C 1
ATOM 645 O O . PRO A 1 80 ? 16.374 15.422 -6.690 1.00 59.25 80 PRO A O 1
ATOM 648 N N . ASN A 1 81 ? 14.599 14.624 -7.844 1.00 60.53 81 ASN A N 1
ATOM 649 C CA . ASN A 1 81 ? 14.279 13.581 -6.872 1.00 60.53 81 ASN A CA 1
ATOM 650 C C . ASN A 1 81 ? 15.467 12.631 -6.753 1.00 60.53 81 ASN A C 1
ATOM 652 O O . ASN A 1 81 ? 16.135 12.375 -7.762 1.00 60.53 81 ASN A O 1
ATOM 656 N N . ASN A 1 82 ? 15.727 12.116 -5.548 1.00 60.22 82 ASN A N 1
ATOM 657 C CA . ASN A 1 82 ? 16.667 11.013 -5.389 1.00 60.22 82 ASN A CA 1
ATOM 658 C C . ASN A 1 82 ? 16.282 9.935 -6.409 1.00 60.22 82 ASN A C 1
ATOM 660 O O . ASN A 1 82 ? 15.120 9.530 -6.487 1.00 60.22 82 ASN A O 1
ATOM 664 N N . SER A 1 83 ? 17.226 9.558 -7.270 1.00 68.81 83 SER A N 1
ATOM 665 C CA . SER A 1 83 ? 16.979 8.538 -8.279 1.00 68.81 83 SER A CA 1
ATOM 666 C C . SER A 1 83 ? 16.636 7.239 -7.562 1.00 68.81 83 SER A C 1
ATOM 668 O O . SER A 1 83 ? 17.466 6.767 -6.789 1.00 68.81 83 SER A O 1
ATOM 670 N N . ILE A 1 84 ? 15.446 6.690 -7.825 1.00 80.44 84 ILE A N 1
ATOM 671 C CA . ILE A 1 84 ? 15.087 5.326 -7.420 1.00 80.44 84 ILE A CA 1
ATOM 672 C C . ILE A 1 84 ? 16.176 4.397 -7.951 1.00 80.44 84 ILE A C 1
ATOM 674 O O . ILE A 1 84 ? 16.430 4.387 -9.161 1.00 80.44 84 ILE A O 1
ATOM 678 N N . ASP A 1 85 ? 16.841 3.682 -7.051 1.00 86.56 85 ASP A N 1
ATOM 679 C CA . ASP A 1 85 ? 17.885 2.731 -7.413 1.00 86.56 85 ASP A CA 1
ATOM 680 C C . ASP A 1 85 ? 17.325 1.309 -7.604 1.00 86.56 85 ASP A C 1
ATOM 682 O O . ASP A 1 85 ? 16.121 1.061 -7.506 1.00 86.56 85 ASP A O 1
ATOM 686 N N . GLU A 1 86 ? 18.194 0.357 -7.945 1.00 89.81 86 GLU A N 1
ATOM 687 C CA . GLU A 1 86 ? 17.784 -1.036 -8.157 1.00 89.81 86 GLU A CA 1
ATOM 688 C C . GLU A 1 86 ? 17.207 -1.683 -6.884 1.00 89.81 86 GLU A C 1
ATOM 690 O O . GLU A 1 86 ? 16.274 -2.480 -6.985 1.00 89.81 86 GLU A O 1
ATOM 695 N N . ASN A 1 87 ? 17.684 -1.307 -5.691 1.00 90.75 87 ASN A N 1
ATOM 696 C CA . ASN A 1 87 ? 17.158 -1.843 -4.433 1.00 90.75 87 ASN A CA 1
ATOM 697 C C . ASN A 1 87 ? 15.749 -1.308 -4.162 1.00 90.75 87 ASN A C 1
ATOM 699 O O . ASN A 1 87 ? 14.866 -2.064 -3.753 1.00 90.75 87 ASN A O 1
ATOM 703 N N . ASP A 1 88 ? 15.515 -0.021 -4.428 1.00 91.69 88 ASP A N 1
ATOM 704 C CA . ASP A 1 88 ? 14.187 0.582 -4.315 1.00 91.69 88 ASP A CA 1
ATOM 705 C C . ASP A 1 88 ? 13.194 -0.095 -5.275 1.00 91.69 88 ASP A C 1
ATOM 707 O O . ASP A 1 88 ? 12.055 -0.399 -4.906 1.00 91.69 88 ASP A O 1
ATOM 711 N N . ILE A 1 89 ? 13.632 -0.383 -6.506 1.00 93.50 89 ILE A N 1
ATOM 712 C CA . ILE A 1 89 ? 12.849 -1.138 -7.491 1.00 93.50 89 ILE A CA 1
ATOM 713 C C . ILE A 1 89 ? 12.472 -2.516 -6.940 1.00 93.50 89 ILE A C 1
ATOM 715 O O . ILE A 1 89 ? 11.295 -2.888 -6.975 1.00 93.50 89 ILE A O 1
ATOM 719 N N . GLU A 1 90 ? 13.437 -3.272 -6.415 1.00 94.88 90 GLU A N 1
ATOM 720 C CA . GLU A 1 90 ? 13.188 -4.597 -5.841 1.00 94.88 90 GLU A CA 1
ATOM 721 C C . GLU A 1 90 ? 12.197 -4.538 -4.673 1.00 94.88 90 GLU A C 1
ATOM 723 O O . GLU A 1 90 ? 11.247 -5.328 -4.637 1.00 94.88 90 GLU A O 1
ATOM 728 N N . MET A 1 91 ? 12.336 -3.546 -3.787 1.00 94.62 91 MET A N 1
ATOM 729 C CA . MET A 1 91 ? 11.402 -3.307 -2.684 1.00 94.62 91 MET A CA 1
ATOM 730 C C . MET A 1 91 ? 9.968 -3.074 -3.170 1.00 94.62 91 MET A C 1
ATOM 732 O O . MET A 1 91 ? 9.017 -3.603 -2.590 1.00 94.62 91 MET A O 1
ATOM 736 N N . PHE A 1 92 ? 9.778 -2.294 -4.235 1.00 95.69 92 PHE A N 1
ATOM 737 C CA . PHE A 1 92 ? 8.446 -2.051 -4.790 1.00 95.69 92 PHE A CA 1
ATOM 738 C C . PHE A 1 92 ? 7.876 -3.276 -5.511 1.00 95.69 92 PHE A C 1
ATOM 740 O O . PHE A 1 92 ? 6.678 -3.555 -5.406 1.00 95.69 92 PHE A O 1
ATOM 747 N N . VAL A 1 93 ? 8.715 -4.048 -6.206 1.00 96.62 93 VAL A N 1
ATOM 748 C CA . VAL A 1 93 ? 8.306 -5.328 -6.805 1.00 96.62 93 VAL A CA 1
ATOM 749 C C . VAL A 1 93 ? 7.833 -6.299 -5.722 1.00 96.62 93 VAL A C 1
ATOM 751 O O . VAL A 1 93 ? 6.819 -6.980 -5.906 1.00 96.62 93 VAL A O 1
ATOM 754 N N . GLU A 1 94 ? 8.537 -6.367 -4.595 1.00 96.50 94 GLU A N 1
ATOM 755 C CA . GLU A 1 94 ? 8.144 -7.178 -3.444 1.00 96.50 94 GLU A CA 1
ATOM 756 C C . GLU A 1 94 ? 6.853 -6.670 -2.797 1.00 96.50 94 GLU A C 1
ATOM 758 O O . GLU A 1 94 ? 5.921 -7.457 -2.613 1.00 96.50 94 GLU A O 1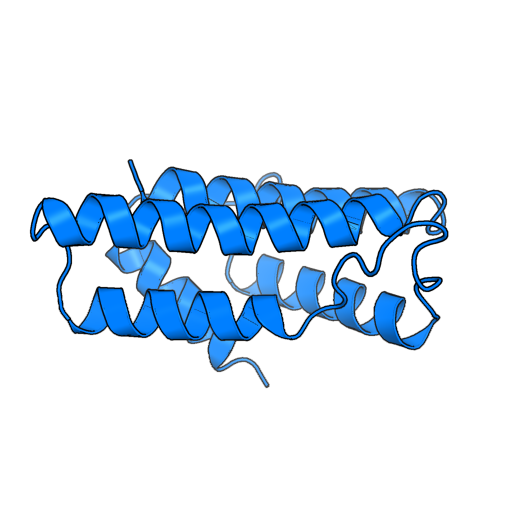
ATOM 763 N N . LEU A 1 95 ? 6.736 -5.357 -2.565 1.00 96.25 95 LEU A N 1
ATOM 764 C CA . LEU A 1 95 ? 5.500 -4.735 -2.086 1.00 96.25 95 LEU A CA 1
ATOM 765 C C . LEU A 1 95 ? 4.309 -5.169 -2.941 1.00 96.25 95 LEU A C 1
ATOM 767 O O . LEU A 1 95 ? 3.303 -5.636 -2.415 1.00 96.25 95 LEU A O 1
ATOM 771 N N . ARG A 1 96 ? 4.432 -5.089 -4.270 1.00 96.00 96 ARG A N 1
ATOM 772 C CA . ARG A 1 96 ? 3.370 -5.503 -5.191 1.00 96.00 96 ARG A CA 1
ATOM 773 C C . ARG A 1 96 ? 2.963 -6.965 -4.987 1.00 96.00 96 ARG A C 1
ATOM 775 O 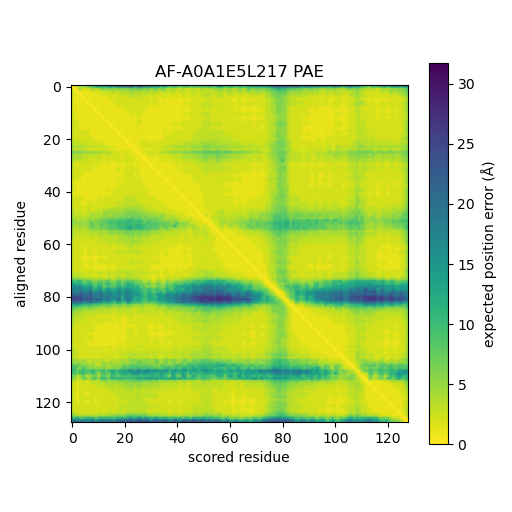O . ARG A 1 96 ? 1.774 -7.279 -5.019 1.00 96.00 96 ARG A O 1
ATOM 782 N N . LYS A 1 97 ? 3.924 -7.875 -4.795 1.00 96.25 97 LYS A N 1
ATOM 783 C CA . LYS A 1 97 ? 3.629 -9.295 -4.528 1.00 96.25 97 LYS A CA 1
ATOM 784 C C . LYS A 1 97 ? 2.838 -9.449 -3.230 1.00 96.25 97 LYS A C 1
ATOM 786 O O . LYS A 1 97 ? 1.817 -10.136 -3.237 1.00 96.25 97 LYS A O 1
ATOM 791 N N . ASN A 1 98 ? 3.264 -8.765 -2.171 1.00 96.00 98 ASN A N 1
ATOM 792 C CA . ASN A 1 98 ? 2.623 -8.823 -0.859 1.00 96.00 98 ASN A CA 1
ATOM 793 C C . ASN A 1 98 ? 1.200 -8.256 -0.903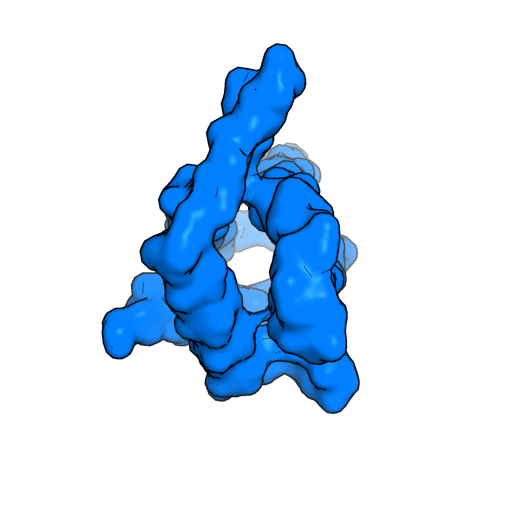 1.00 96.00 98 ASN A C 1
ATOM 795 O O . ASN A 1 98 ? 0.268 -8.917 -0.451 1.00 96.00 98 ASN A O 1
ATOM 799 N N . LEU A 1 99 ? 1.006 -7.102 -1.551 1.00 95.56 99 LEU A N 1
ATOM 800 C CA . LEU A 1 99 ? -0.311 -6.494 -1.761 1.00 95.56 99 LEU A CA 1
ATOM 801 C C . LEU A 1 99 ? -1.270 -7.448 -2.487 1.00 95.56 99 LEU A C 1
ATOM 803 O O . LEU A 1 99 ? -2.401 -7.663 -2.049 1.00 95.56 99 LEU A O 1
ATOM 807 N N . ARG A 1 100 ? -0.811 -8.108 -3.555 1.00 94.31 100 ARG A N 1
ATOM 808 C CA . ARG A 1 100 ? -1.644 -9.078 -4.278 1.00 94.31 100 ARG A CA 1
ATOM 809 C C . ARG A 1 100 ? -1.952 -10.330 -3.466 1.00 94.31 100 ARG A C 1
ATOM 811 O O . ARG A 1 100 ? -3.065 -10.838 -3.578 1.00 94.31 100 ARG A O 1
ATOM 818 N N . ALA A 1 101 ? -1.002 -10.823 -2.672 1.00 94.12 101 ALA A N 1
ATOM 819 C CA . ALA A 1 101 ? -1.181 -12.021 -1.851 1.00 94.12 101 ALA A CA 1
ATOM 820 C C . ALA A 1 101 ? -2.311 -11.861 -0.819 1.00 94.12 101 ALA A C 1
ATOM 822 O O . ALA A 1 101 ? -3.016 -12.824 -0.531 1.00 94.12 101 ALA A O 1
ATOM 823 N N . ILE A 1 102 ? -2.526 -10.640 -0.326 1.00 93.19 102 ILE A N 1
ATOM 824 C CA . ILE A 1 102 ? -3.601 -10.299 0.621 1.00 93.19 102 ILE A CA 1
ATOM 825 C C . ILE A 1 102 ? -4.863 -9.741 -0.060 1.00 93.19 102 ILE A C 1
ATOM 827 O O . ILE A 1 102 ? -5.804 -9.325 0.611 1.00 93.19 102 ILE A O 1
ATOM 831 N N . GLY A 1 103 ? -4.906 -9.717 -1.394 1.00 91.88 103 GLY A N 1
ATOM 832 C CA . GLY A 1 103 ? -6.079 -9.288 -2.156 1.00 91.88 103 GLY A CA 1
ATOM 833 C C . GLY A 1 103 ? -6.180 -7.787 -2.442 1.00 91.88 103 GLY A C 1
ATOM 834 O O . GLY A 1 103 ? -7.215 -7.357 -2.938 1.00 91.88 103 GLY A O 1
ATOM 835 N N . TRP A 1 104 ? -5.142 -6.986 -2.192 1.00 92.56 104 TRP A N 1
ATOM 836 C CA . TRP A 1 104 ? -5.063 -5.593 -2.645 1.00 92.56 104 TRP A CA 1
ATOM 837 C C . TRP A 1 104 ? -4.328 -5.502 -3.981 1.00 92.56 104 TRP A C 1
ATOM 839 O O . TRP A 1 104 ? -3.112 -5.378 -4.045 1.00 92.56 104 TRP A O 1
ATOM 849 N N . GLY A 1 105 ? -5.067 -5.554 -5.083 1.00 89.25 105 GLY A N 1
ATOM 850 C CA . GLY A 1 105 ? -4.487 -5.343 -6.405 1.00 89.25 105 GLY A CA 1
ATOM 851 C C . GLY A 1 105 ? -5.537 -5.050 -7.457 1.00 89.25 105 GLY A C 1
ATOM 852 O O . GLY A 1 105 ? -6.721 -5.334 -7.267 1.00 89.25 105 GLY A O 1
ATOM 853 N N . MET A 1 106 ? -5.101 -4.491 -8.584 1.00 82.94 106 MET A N 1
ATOM 854 C CA . MET A 1 106 ? -5.977 -4.268 -9.726 1.00 82.94 106 MET A CA 1
ATOM 855 C C . MET A 1 106 ? -6.682 -5.571 -10.121 1.00 82.94 106 MET A C 1
ATOM 857 O O . MET A 1 106 ? -6.051 -6.630 -10.236 1.00 82.94 106 MET A O 1
ATOM 861 N N . ASN A 1 107 ? -7.991 -5.465 -10.368 1.00 80.69 107 ASN A N 1
ATOM 862 C CA . ASN A 1 107 ? -8.883 -6.573 -10.721 1.00 80.69 107 ASN A CA 1
ATOM 863 C C . ASN A 1 107 ? -9.021 -7.665 -9.635 1.00 80.69 107 ASN A C 1
ATOM 865 O O . ASN A 1 107 ? -9.429 -8.783 -9.948 1.00 80.69 107 ASN A O 1
ATOM 869 N N . LEU A 1 108 ? -8.686 -7.356 -8.376 1.00 83.00 108 LEU A N 1
ATOM 870 C CA . LEU A 1 108 ? -8.987 -8.175 -7.193 1.00 83.00 108 LEU A CA 1
ATOM 871 C C . LEU A 1 108 ? -10.119 -7.540 -6.356 1.00 83.00 108 LEU A C 1
ATOM 873 O O . LEU A 1 108 ? -10.692 -6.518 -6.736 1.00 83.00 108 LEU A O 1
ATOM 877 N N . ASN A 1 109 ? -10.450 -8.152 -5.214 1.00 70.69 109 ASN A N 1
ATOM 878 C CA . ASN A 1 109 ? -11.480 -7.654 -4.299 1.00 70.69 109 ASN A CA 1
ATOM 879 C C . ASN A 1 109 ? -10.980 -6.475 -3.449 1.00 70.69 109 ASN A C 1
ATOM 881 O O . ASN A 1 109 ? -10.027 -6.594 -2.677 1.00 70.69 109 ASN A O 1
ATOM 885 N N . TYR A 1 110 ? -11.700 -5.360 -3.526 1.00 70.94 110 TYR A N 1
ATOM 886 C CA . TYR A 1 110 ? -11.562 -4.218 -2.620 1.00 70.94 110 TYR A CA 1
ATOM 887 C C . TYR A 1 110 ? -11.988 -4.604 -1.202 1.00 70.94 110 TYR A C 1
ATOM 889 O O . TYR A 1 110 ? -12.854 -5.462 -1.045 1.00 70.94 110 TYR A O 1
ATOM 897 N N . SER A 1 111 ? -11.443 -3.938 -0.180 1.00 77.44 111 SER A N 1
ATOM 898 C CA . SER A 1 111 ? -12.014 -4.066 1.162 1.00 77.44 111 SER A CA 1
ATOM 899 C C . SER A 1 111 ? -13.430 -3.487 1.175 1.00 77.44 111 SER A C 1
ATOM 901 O O . SER A 1 111 ? -13.655 -2.344 0.765 1.00 77.44 111 SER A O 1
ATOM 903 N N . SER A 1 112 ? -14.382 -4.300 1.615 1.00 81.69 112 SER A N 1
ATOM 904 C CA . SER A 1 112 ? -15.812 -3.990 1.643 1.00 81.69 112 SER A CA 1
ATOM 905 C C . SER A 1 112 ? -16.253 -3.307 2.938 1.00 81.69 112 SER A C 1
ATOM 907 O O . SER A 1 112 ? -17.260 -2.593 2.941 1.00 81.69 112 SER A O 1
ATOM 909 N N . ASP A 1 113 ? -15.463 -3.452 4.002 1.00 89.44 113 ASP A N 1
ATOM 910 C CA . ASP A 1 113 ? -15.666 -2.820 5.299 1.00 89.44 113 ASP A CA 1
ATOM 911 C C . ASP A 1 113 ? -14.342 -2.610 6.066 1.00 89.44 113 ASP A C 1
ATOM 913 O O . ASP A 1 113 ? -13.243 -2.857 5.556 1.00 89.44 113 ASP A O 1
ATOM 917 N N . TRP A 1 114 ? -14.458 -2.092 7.292 1.00 90.62 114 TRP A N 1
ATOM 918 C CA . TRP A 1 114 ? -13.327 -1.865 8.191 1.00 90.62 114 TRP A CA 1
ATOM 919 C C . TRP A 1 114 ? -12.662 -3.151 8.666 1.00 90.62 114 TRP A C 1
ATOM 921 O O . TRP A 1 114 ? -11.440 -3.187 8.715 1.00 90.62 114 TRP A O 1
ATOM 931 N N . ASN A 1 115 ? -13.431 -4.201 8.956 1.00 91.12 115 ASN A N 1
ATOM 932 C CA . ASN A 1 115 ? -12.878 -5.462 9.443 1.00 91.12 115 ASN A CA 1
ATOM 933 C C . ASN A 1 115 ? -11.972 -6.090 8.383 1.00 91.12 115 ASN A C 1
ATOM 935 O O . ASN A 1 115 ? -10.847 -6.480 8.681 1.00 91.12 115 ASN A O 1
ATOM 939 N N . GLU A 1 116 ? -12.426 -6.116 7.130 1.00 91.75 116 GLU A N 1
ATOM 940 C CA . GLU A 1 116 ? -11.644 -6.625 6.007 1.00 91.75 116 GLU A CA 1
ATOM 941 C C . GLU A 1 116 ? -10.401 -5.760 5.744 1.00 91.75 116 GLU A C 1
ATOM 943 O O . GLU A 1 116 ? -9.334 -6.281 5.416 1.00 91.75 116 GLU A O 1
ATOM 948 N N . LEU A 1 117 ? -10.507 -4.433 5.886 1.00 93.69 117 LEU A N 1
ATOM 949 C CA . LEU A 1 117 ? -9.342 -3.551 5.794 1.00 93.69 117 LEU A CA 1
ATOM 950 C C . LEU A 1 117 ? -8.327 -3.848 6.901 1.00 93.69 117 LEU A C 1
ATOM 952 O O . LEU A 1 117 ? -7.145 -4.008 6.603 1.00 93.69 117 LEU A O 1
ATOM 956 N N . THR A 1 118 ? -8.782 -3.937 8.148 1.00 93.94 118 THR A N 1
ATOM 957 C CA . THR A 1 118 ? -7.956 -4.187 9.332 1.00 93.94 118 THR A CA 1
ATOM 958 C C . THR A 1 118 ? -7.274 -5.555 9.249 1.00 93.94 118 THR A C 1
ATOM 960 O O . THR A 1 118 ? -6.076 -5.669 9.511 1.00 93.94 118 THR A O 1
ATOM 963 N N . GLU A 1 119 ? -7.987 -6.591 8.806 1.00 93.69 119 GLU A N 1
ATOM 964 C CA . GLU A 1 119 ? -7.428 -7.928 8.585 1.00 93.69 119 GLU A CA 1
ATOM 965 C C . GLU A 1 119 ? -6.321 -7.912 7.520 1.00 93.69 119 GLU A C 1
ATOM 967 O O . GLU A 1 119 ? -5.203 -8.367 7.775 1.00 93.69 119 GLU A O 1
ATOM 972 N N . LYS A 1 120 ? -6.590 -7.337 6.340 1.00 94.62 120 LYS A N 1
ATOM 973 C CA . LYS A 1 120 ? -5.591 -7.239 5.263 1.00 94.62 120 LYS A CA 1
ATOM 974 C C . LYS A 1 120 ? -4.385 -6.398 5.677 1.00 94.62 120 LYS A C 1
ATOM 976 O O . LYS A 1 120 ? -3.255 -6.797 5.404 1.00 94.62 120 LYS A O 1
ATOM 981 N N . ALA A 1 121 ? -4.606 -5.284 6.375 1.00 95.62 121 ALA A N 1
ATOM 982 C CA . ALA A 1 121 ? -3.538 -4.438 6.900 1.00 95.62 121 ALA A CA 1
ATOM 983 C C . ALA A 1 121 ? -2.630 -5.223 7.850 1.00 95.62 121 ALA A C 1
ATOM 985 O O . ALA A 1 121 ? -1.414 -5.227 7.676 1.00 95.62 121 ALA A O 1
ATOM 986 N N . ASN A 1 122 ? -3.211 -5.949 8.806 1.00 95.56 122 ASN A N 1
ATOM 987 C CA . ASN A 1 122 ? -2.448 -6.791 9.721 1.00 95.56 122 ASN A CA 1
ATOM 988 C C . ASN A 1 122 ? -1.676 -7.892 8.985 1.00 95.56 122 ASN A C 1
ATOM 990 O O . ASN A 1 122 ? -0.515 -8.139 9.313 1.00 95.56 122 ASN A O 1
ATOM 994 N N . ASN A 1 123 ? -2.273 -8.525 7.974 1.00 95.19 123 ASN A N 1
ATOM 995 C CA . ASN A 1 123 ? -1.579 -9.521 7.160 1.00 95.19 123 ASN A CA 1
ATOM 996 C C . ASN A 1 123 ? -0.396 -8.909 6.391 1.00 95.19 123 ASN A C 1
ATOM 998 O O . ASN A 1 123 ? 0.668 -9.520 6.358 1.00 95.19 123 ASN A O 1
ATOM 1002 N N . LEU A 1 124 ? -0.539 -7.692 5.850 1.00 95.62 124 LEU A N 1
ATOM 1003 C CA . LEU A 1 124 ? 0.549 -6.969 5.178 1.00 95.62 124 LEU A CA 1
ATOM 1004 C C . LEU A 1 124 ? 1.687 -6.596 6.134 1.00 95.62 124 LEU A C 1
ATOM 1006 O O . LEU A 1 124 ? 2.863 -6.770 5.832 1.00 95.62 124 LEU A O 1
ATOM 1010 N N . ILE A 1 125 ? 1.340 -6.054 7.300 1.00 95.19 125 ILE A N 1
ATOM 1011 C CA . ILE A 1 125 ? 2.318 -5.572 8.282 1.00 95.19 125 ILE A CA 1
ATOM 1012 C C . ILE A 1 125 ? 3.122 -6.746 8.862 1.00 95.19 125 ILE A C 1
ATOM 1014 O O . ILE A 1 125 ? 4.296 -6.587 9.199 1.00 95.19 125 ILE A O 1
ATOM 1018 N N . ASN A 1 126 ? 2.498 -7.922 8.971 1.00 90.56 126 ASN A N 1
ATOM 1019 C CA . ASN A 1 126 ? 3.116 -9.127 9.519 1.00 90.56 126 ASN A CA 1
ATOM 1020 C C . ASN A 1 126 ? 3.725 -10.058 8.461 1.00 90.56 126 ASN A C 1
ATOM 1022 O O . ASN A 1 126 ? 4.440 -10.988 8.844 1.00 90.56 126 ASN A O 1
ATOM 1026 N N . SER A 1 127 ? 3.472 -9.840 7.165 1.00 77.81 127 SER A N 1
ATOM 1027 C CA . SER A 1 127 ? 4.164 -10.572 6.103 1.00 77.81 127 SER A CA 1
ATOM 1028 C C . SER A 1 127 ? 5.641 -10.179 6.123 1.00 77.81 127 SER A C 1
ATOM 1030 O O . SER A 1 127 ? 5.991 -9.042 5.808 1.00 77.81 127 SER A O 1
ATOM 1032 N N . ARG A 1 128 ? 6.473 -11.111 6.593 1.00 54.91 128 ARG A N 1
ATOM 1033 C CA . ARG A 1 128 ? 7.935 -11.043 6.574 1.00 54.91 128 ARG A CA 1
ATOM 1034 C C . ARG A 1 128 ? 8.480 -11.782 5.371 1.00 54.91 128 ARG A C 1
ATOM 1036 O O . ARG A 1 128 ? 7.945 -12.882 5.096 1.00 54.91 128 ARG A O 1
#

Solvent-accessible surface area (backbone atoms only — not comparable to full-atom values): 7074 Å² total; per-residue (Å²): 113,54,55,48,50,30,44,50,30,47,22,49,30,32,40,44,45,51,52,28,63,79,51,75,51,76,61,57,64,62,43,30,55,29,42,51,48,29,37,49,34,39,52,55,30,49,54,55,32,59,78,64,68,71,60,54,74,65,56,53,50,51,49,52,54,47,35,54,58,54,65,69,52,76,67,85,74,54,89,82,53,75,75,80,48,73,66,55,50,51,52,50,56,50,48,38,53,52,35,44,75,64,33,42,29,73,98,52,63,72,50,89,44,63,67,54,40,52,52,40,46,51,53,56,75,65,61,124

Sequence (128 aa):
MGFQLISNSIIQLEGTVMFQIDNNWFNPNSVIEKVEDVVESIYITQEVTGKLHALSSEDEEVLHKLADYFGRYPKYSGFPNNSIDENDIEMFVELRKNLRAIGWGMNLNYSSDWNELTEKANNLINSR

Nearest PDB structures (foldseek):
  8paq-assembly1_A  TM=3.770E-01  e=1.942E+00  Pleurotus eryngii

Organism: NCBI:txid1390249

pLDDT: mean 90.19, std 9.33, range [54.91, 97.5]